Protein AF-T1BED5-F1 (afdb_monomer)

Organism: NCBI:txid410659

Sequence (101 aa):
MLRHWKPLTLFLRSPGAPLDNNLCERALKKTILHRKNALFYKTLHGAQVGDLFMGLIHTCELNGANPFDYLTELQRHAKQLRQAPAAWMPWNYRAMLQAET

Foldseek 3Di:
DVVCPCVQCVCVPDPPDDNDPVVVVVVVVLVVVLVVVLPPDPDPVSSVVSVVLSVQCVQLVVQVHHSVVLVVLCVVPVVVCVVCVVCSHSNHVVVVVVVVD

Secondary structure (DSSP, 8-state):
-GGGHHHHTGGGTSTT--SS-HHHHHHHHHHHHHHHHGGG-SSHHHHHHHHHHHHHHHHHHHTT--HHHHHHHHHHTHHHHHH-GGGGSTTTHHHHHHHT-

Mean predicted aligned error: 5.47 Å

Radius of gyration: 19.14 Å; Cα contacts (8 Å, |Δi|>4): 39; chains: 1; bounding box: 56×28×45 Å

Solvent-accessible surface area (backbone atoms only — not comparable to full-atom values): 6026 Å² total; per-residue (Å²): 115,81,93,46,48,68,73,73,48,38,46,84,78,36,90,91,47,66,90,66,62,62,70,60,53,57,55,51,49,53,57,54,51,46,59,68,67,55,77,75,55,92,42,73,67,56,41,54,54,51,52,52,50,52,53,50,40,52,51,11,55,77,50,77,30,58,45,67,59,52,54,52,49,50,62,76,39,47,67,59,39,72,76,44,54,85,56,55,37,64,80,42,33,71,60,53,60,60,74,77,106

InterPro domains:
  IPR004291 Transposase IS66, central domain [PF03050] (1-48)
  IPR052344 Transposase-related protein [PTHR33678] (1-74)

Structure (mmCIF, N/CA/C/O backbone):
data_AF-T1BED5-F1
#
_entry.id   AF-T1BED5-F1
#
loop_
_atom_site.group_PDB
_atom_site.id
_atom_site.type_symbol
_atom_site.label_atom_id
_atom_site.label_alt_id
_atom_site.label_comp_id
_atom_site.label_asym_id
_atom_site.label_entity_id
_atom_site.label_seq_id
_atom_site.pdbx_PDB_ins_code
_atom_site.Cartn_x
_atom_site.Cartn_y
_atom_site.Cartn_z
_atom_site.occupancy
_atom_site.B_iso_or_equiv
_atom_site.auth_seq_id
_atom_site.auth_comp_id
_atom_site.auth_asym_id
_atom_site.auth_atom_id
_atom_site.pdbx_PDB_model_num
ATOM 1 N N . MET A 1 1 ? 29.700 -3.632 -15.622 1.00 60.50 1 MET A N 1
ATOM 2 C CA . MET A 1 1 ? 28.497 -3.872 -16.453 1.00 60.50 1 MET A CA 1
ATOM 3 C C . MET A 1 1 ? 28.440 -5.286 -17.051 1.00 60.50 1 MET A C 1
ATOM 5 O O . MET A 1 1 ? 27.406 -5.927 -16.930 1.00 60.50 1 MET A O 1
ATOM 9 N N . LEU A 1 2 ? 29.538 -5.828 -17.604 1.00 77.56 2 LEU A N 1
ATOM 10 C CA . LEU A 1 2 ? 29.573 -7.161 -18.248 1.00 77.56 2 LEU A CA 1
ATOM 11 C C . LEU A 1 2 ? 29.092 -8.338 -17.368 1.00 77.56 2 LEU A C 1
ATOM 13 O O . LEU A 1 2 ? 28.480 -9.274 -17.872 1.00 77.56 2 LEU A O 1
ATOM 17 N N . ARG A 1 3 ? 29.294 -8.272 -16.042 1.00 90.12 3 ARG A N 1
ATOM 18 C CA . ARG A 1 3 ? 28.878 -9.326 -15.091 1.00 90.12 3 ARG A CA 1
ATOM 19 C C . ARG A 1 3 ? 27.355 -9.498 -14.956 1.00 90.12 3 ARG A C 1
ATOM 21 O O . ARG A 1 3 ? 26.916 -10.538 -14.481 1.00 90.12 3 ARG A O 1
ATOM 28 N N . HIS A 1 4 ? 26.555 -8.523 -15.398 1.00 86.94 4 HIS A N 1
ATOM 29 C CA . HIS A 1 4 ? 25.088 -8.547 -15.291 1.00 86.94 4 HIS A CA 1
ATOM 30 C C . HIS A 1 4 ? 24.384 -8.595 -16.655 1.00 86.94 4 HIS A C 1
ATOM 32 O O . HIS A 1 4 ? 23.181 -8.371 -16.740 1.00 86.94 4 HIS A O 1
ATOM 38 N N . TRP A 1 5 ? 25.099 -8.924 -17.734 1.00 90.38 5 TRP A N 1
ATOM 39 C CA . TRP A 1 5 ? 24.519 -8.947 -19.081 1.00 90.38 5 TRP A CA 1
ATOM 40 C C . TRP A 1 5 ? 23.339 -9.919 -19.219 1.00 90.38 5 TRP A C 1
ATOM 42 O O . TRP A 1 5 ? 22.317 -9.586 -19.816 1.00 90.38 5 TRP A O 1
ATOM 52 N N . LYS A 1 6 ? 23.449 -11.115 -18.626 1.00 90.31 6 LYS A N 1
ATOM 53 C CA . LYS A 1 6 ? 22.364 -12.109 -18.624 1.00 90.31 6 LYS A CA 1
ATOM 54 C C . LYS A 1 6 ? 21.072 -11.557 -17.993 1.00 90.31 6 LYS A C 1
ATOM 56 O O . LYS A 1 6 ? 20.059 -11.576 -18.684 1.00 90.31 6 LYS A O 1
ATOM 61 N N . PRO A 1 7 ? 21.059 -11.041 -16.750 1.00 88.44 7 PRO A N 1
ATOM 62 C CA . PRO A 1 7 ? 19.835 -10.472 -16.183 1.00 88.44 7 PRO A CA 1
ATOM 63 C C . PRO A 1 7 ? 19.346 -9.213 -16.918 1.00 88.44 7 PRO A C 1
ATOM 65 O O . PRO A 1 7 ? 18.149 -9.097 -17.154 1.00 88.44 7 PRO A O 1
ATOM 68 N N . LEU A 1 8 ? 20.238 -8.324 -17.375 1.00 88.75 8 LEU A N 1
ATOM 69 C CA . LEU A 1 8 ? 19.848 -7.100 -18.099 1.00 88.75 8 LEU A CA 1
ATOM 70 C C . LEU A 1 8 ? 19.229 -7.361 -19.484 1.00 88.75 8 LEU A C 1
ATOM 72 O O . LEU A 1 8 ? 18.545 -6.501 -20.021 1.00 88.75 8 LEU A O 1
ATOM 76 N N . THR A 1 9 ? 19.447 -8.544 -20.066 1.00 92.12 9 THR A N 1
ATOM 77 C CA . THR A 1 9 ? 18.878 -8.951 -21.366 1.00 92.12 9 THR A CA 1
ATOM 78 C C . THR A 1 9 ? 17.753 -9.978 -21.237 1.00 92.12 9 THR A C 1
ATOM 80 O O . THR A 1 9 ? 17.412 -10.647 -22.212 1.00 92.12 9 THR A O 1
ATOM 83 N N . LEU A 1 10 ? 17.189 -10.165 -20.038 1.00 92.25 10 LEU A N 1
ATOM 84 C CA . LEU A 1 10 ? 16.152 -11.174 -19.794 1.00 92.25 10 LEU A CA 1
ATOM 85 C C . LEU A 1 10 ? 14.898 -10.957 -20.655 1.00 92.25 10 LEU A C 1
ATOM 87 O O . LEU A 1 10 ? 14.309 -11.936 -21.109 1.00 92.25 10 LEU A O 1
ATOM 91 N N . PHE A 1 11 ? 14.549 -9.702 -20.949 1.00 92.62 11 PHE A N 1
ATOM 92 C CA . PHE A 1 11 ? 13.421 -9.335 -21.813 1.00 92.62 11 PHE A CA 1
ATOM 93 C C . PHE A 1 11 ? 13.500 -9.934 -23.230 1.00 92.62 11 PHE A C 1
ATOM 95 O O . PHE A 1 11 ? 12.471 -10.132 -23.864 1.00 92.62 11 PHE A O 1
ATOM 102 N N . LEU A 1 12 ? 14.6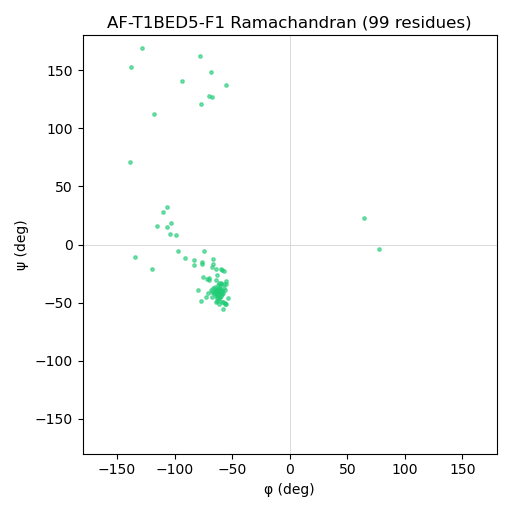97 -10.296 -23.715 1.00 94.81 12 LEU A N 1
ATOM 103 C CA . LEU A 1 12 ? 14.873 -10.979 -25.006 1.00 94.81 12 LEU A CA 1
ATOM 104 C C . LEU A 1 12 ? 14.499 -12.469 -24.966 1.00 94.81 12 LEU A C 1
ATOM 106 O O . LEU A 1 12 ? 14.367 -13.093 -26.013 1.00 94.81 12 LEU A O 1
ATOM 110 N N . ARG A 1 13 ? 14.406 -13.066 -23.772 1.00 94.94 13 ARG A N 1
ATOM 111 C CA . ARG A 1 13 ? 14.207 -14.514 -23.571 1.00 94.94 13 ARG A CA 1
ATOM 112 C C . ARG A 1 13 ? 12.928 -14.855 -22.811 1.00 94.94 13 ARG A C 1
ATOM 114 O O . ARG A 1 13 ? 12.473 -15.989 -22.899 1.00 94.94 13 ARG A O 1
ATOM 121 N N . SER A 1 14 ? 12.372 -13.907 -22.057 1.00 94.69 14 SER A N 1
ATOM 122 C CA . SER A 1 14 ? 11.158 -14.092 -21.262 1.00 94.69 14 SER A CA 1
ATOM 123 C C . SER A 1 14 ? 10.061 -13.147 -21.751 1.00 94.69 14 SER A C 1
ATOM 125 O O . SER A 1 14 ? 10.178 -11.937 -21.541 1.00 94.69 14 SER A O 1
ATOM 127 N N . PRO A 1 15 ? 8.981 -13.670 -22.354 1.00 93.00 15 PRO A N 1
ATOM 128 C CA . PRO A 1 15 ? 7.810 -12.873 -22.693 1.00 93.00 15 PRO A CA 1
ATOM 129 C C . PRO A 1 15 ? 7.260 -12.149 -21.456 1.00 93.00 15 PRO A C 1
ATOM 131 O O . PRO A 1 15 ? 7.203 -12.725 -20.370 1.00 93.00 15 PRO A O 1
ATOM 134 N N . GLY A 1 16 ? 6.888 -10.878 -21.610 1.00 90.12 16 GLY A N 1
ATOM 135 C CA . GLY A 1 16 ? 6.327 -10.056 -20.530 1.00 90.12 16 GLY A CA 1
ATOM 136 C C . GLY A 1 16 ? 7.339 -9.505 -19.517 1.00 90.12 16 GLY A C 1
ATOM 137 O O . GLY A 1 16 ? 6.947 -8.720 -18.657 1.00 90.12 16 GLY A O 1
ATOM 138 N N . ALA A 1 17 ? 8.628 -9.853 -19.611 1.00 91.06 17 ALA A N 1
ATOM 139 C CA . ALA A 1 17 ? 9.643 -9.214 -18.779 1.00 91.06 17 ALA A CA 1
ATOM 140 C C . ALA A 1 17 ? 9.854 -7.750 -19.226 1.00 91.06 17 ALA A C 1
ATOM 142 O O . ALA A 1 17 ? 10.076 -7.507 -20.417 1.00 91.06 17 ALA A O 1
ATOM 143 N N . PRO A 1 18 ? 9.788 -6.771 -18.305 1.00 89.81 18 PRO A N 1
ATOM 144 C CA . PRO A 1 18 ? 9.952 -5.364 -18.648 1.00 89.81 18 PRO A CA 1
ATOM 145 C C . PRO A 1 18 ? 11.395 -5.058 -19.074 1.00 89.81 18 PRO A C 1
ATOM 147 O O . PRO A 1 18 ? 12.349 -5.674 -18.595 1.00 89.81 18 PRO A O 1
ATOM 150 N N . LEU A 1 19 ? 11.548 -4.090 -19.983 1.00 91.19 19 LEU A N 1
ATOM 151 C CA . LEU A 1 19 ? 12.851 -3.624 -20.474 1.00 91.19 19 LEU A CA 1
ATOM 152 C C . LEU A 1 19 ? 13.630 -2.843 -19.403 1.00 91.19 19 LEU A C 1
ATOM 154 O O . LEU A 1 19 ? 14.860 -2.833 -19.404 1.00 91.19 19 LEU A O 1
ATOM 158 N N . ASP A 1 20 ? 12.905 -2.190 -18.498 1.00 89.50 20 ASP A N 1
ATOM 159 C CA . ASP A 1 20 ? 13.438 -1.342 -17.442 1.00 89.50 20 ASP A CA 1
ATOM 160 C C . ASP A 1 20 ? 12.882 -1.730 -16.064 1.00 89.50 20 ASP A C 1
ATOM 162 O O . ASP A 1 20 ? 11.944 -2.518 -15.931 1.00 89.50 20 ASP A O 1
ATOM 166 N N . ASN A 1 21 ? 13.488 -1.167 -15.020 1.00 89.31 21 ASN A N 1
ATOM 167 C CA . ASN A 1 21 ? 13.111 -1.404 -13.631 1.00 89.31 21 ASN A CA 1
ATOM 168 C C . ASN A 1 21 ? 12.303 -0.235 -13.032 1.00 89.31 21 ASN A C 1
ATOM 170 O O . ASN A 1 21 ? 12.203 -0.109 -11.809 1.00 89.31 21 ASN A O 1
ATOM 174 N N . ASN A 1 22 ? 11.720 0.636 -13.867 1.00 91.56 22 ASN A N 1
ATOM 175 C CA . ASN A 1 22 ? 11.115 1.892 -13.414 1.00 91.56 22 ASN A CA 1
ATOM 176 C C . ASN A 1 22 ? 9.986 1.664 -12.403 1.00 91.56 22 ASN A C 1
ATOM 178 O O . ASN A 1 22 ? 9.810 2.459 -11.480 1.00 91.56 22 ASN A O 1
ATOM 182 N N . LEU A 1 23 ? 9.222 0.576 -12.548 1.00 89.06 23 LEU A N 1
ATOM 183 C CA . LEU A 1 23 ? 8.153 0.222 -11.613 1.00 89.06 23 LEU A CA 1
ATOM 184 C C . LEU A 1 23 ? 8.699 -0.026 -10.199 1.00 89.06 23 LEU A C 1
ATOM 186 O O . LEU A 1 23 ? 8.221 0.578 -9.236 1.00 89.06 23 LEU A O 1
ATOM 190 N N . CYS A 1 24 ? 9.725 -0.869 -10.077 1.00 89.06 24 CYS A N 1
ATOM 191 C CA . CYS A 1 24 ? 10.352 -1.165 -8.791 1.00 89.06 24 CYS A CA 1
ATOM 192 C C . CYS A 1 24 ? 11.051 0.068 -8.216 1.00 89.06 24 CYS A C 1
ATOM 194 O O . CYS A 1 24 ? 10.931 0.337 -7.025 1.00 89.06 24 CYS A O 1
ATOM 196 N N . GLU A 1 25 ? 11.750 0.849 -9.044 1.00 93.06 25 GLU A N 1
ATOM 197 C CA . GLU A 1 25 ? 12.412 2.080 -8.599 1.00 93.06 25 GLU A CA 1
ATOM 198 C C . GLU A 1 25 ? 11.405 3.100 -8.060 1.00 93.06 25 GLU A C 1
ATOM 200 O O . GLU A 1 25 ? 11.621 3.691 -6.999 1.00 93.06 25 GLU A O 1
ATOM 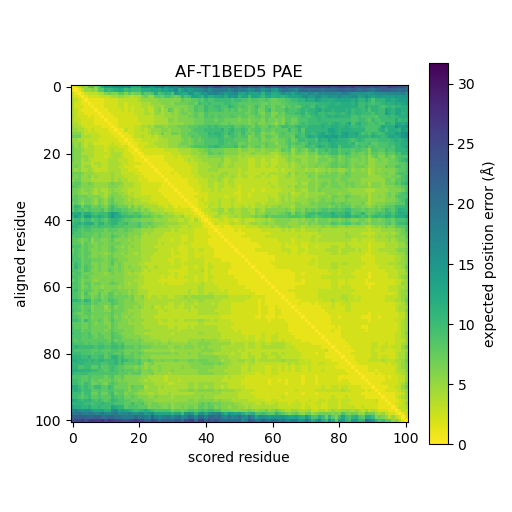205 N N . ARG A 1 26 ? 10.259 3.263 -8.733 1.00 90.94 26 ARG A N 1
ATOM 206 C CA . ARG A 1 26 ? 9.156 4.105 -8.250 1.00 90.94 26 ARG A CA 1
ATOM 207 C C . ARG A 1 26 ? 8.580 3.603 -6.929 1.00 90.94 26 ARG A C 1
ATOM 209 O O . ARG A 1 26 ? 8.272 4.435 -6.075 1.00 90.94 26 ARG A O 1
ATOM 216 N N . ALA A 1 27 ? 8.440 2.290 -6.750 1.00 88.31 27 ALA A N 1
ATOM 217 C CA . ALA A 1 27 ? 7.986 1.707 -5.488 1.00 88.31 27 ALA A CA 1
ATOM 218 C C . ALA A 1 27 ? 8.996 1.976 -4.355 1.00 88.31 27 ALA A C 1
ATOM 220 O O . ALA A 1 27 ? 8.634 2.542 -3.323 1.00 88.31 27 ALA A O 1
ATOM 221 N N . LEU A 1 28 ? 10.284 1.697 -4.584 1.00 90.69 28 LEU A N 1
ATOM 222 C CA . LEU A 1 28 ? 11.360 1.935 -3.613 1.00 90.69 28 LEU A CA 1
ATOM 223 C C . LEU A 1 28 ? 11.501 3.414 -3.235 1.00 90.69 28 LEU A C 1
ATOM 225 O O . LEU A 1 28 ? 11.764 3.745 -2.076 1.00 90.69 28 LEU A O 1
ATOM 229 N N . LYS A 1 29 ? 11.283 4.323 -4.192 1.00 92.00 29 LYS A N 1
ATOM 230 C CA . LYS A 1 29 ? 11.354 5.770 -3.960 1.00 92.00 29 LYS A CA 1
ATOM 231 C C . LYS A 1 29 ? 10.402 6.233 -2.856 1.00 92.00 29 LYS A C 1
ATOM 233 O O . LYS A 1 29 ? 10.760 7.146 -2.112 1.00 92.00 29 LYS A O 1
ATOM 238 N N . LYS A 1 30 ? 9.229 5.606 -2.701 1.00 88.44 30 LYS A N 1
ATOM 239 C CA . LYS A 1 30 ? 8.273 5.951 -1.635 1.00 88.44 30 LYS A CA 1
ATOM 240 C C . LYS A 1 30 ? 8.815 5.605 -0.252 1.00 88.44 30 LYS A C 1
ATOM 242 O O . LYS A 1 30 ? 8.777 6.447 0.640 1.00 88.44 30 LYS A O 1
ATOM 247 N N . THR A 1 31 ? 9.401 4.420 -0.093 1.00 88.25 31 THR A N 1
ATOM 248 C CA . THR A 1 31 ? 10.042 4.001 1.163 1.00 88.25 31 THR A CA 1
ATOM 249 C C . THR A 1 31 ? 11.240 4.888 1.509 1.00 88.25 31 THR A C 1
ATOM 251 O O . THR A 1 31 ? 11.421 5.270 2.663 1.00 88.25 31 THR A O 1
ATOM 254 N N . ILE A 1 32 ? 12.040 5.279 0.511 1.00 91.56 32 ILE A N 1
ATOM 255 C CA . ILE A 1 32 ? 13.174 6.197 0.709 1.00 91.56 32 ILE A CA 1
ATOM 256 C C . ILE A 1 32 ? 12.687 7.581 1.161 1.00 91.56 32 ILE A C 1
ATOM 258 O O . ILE A 1 32 ? 13.253 8.159 2.091 1.00 91.56 32 ILE A O 1
ATOM 262 N N . LEU A 1 33 ? 11.628 8.106 0.536 1.00 91.44 33 LEU A N 1
ATOM 263 C CA . LEU A 1 33 ? 11.032 9.384 0.925 1.00 91.44 33 LEU A CA 1
ATOM 264 C C . LEU A 1 33 ? 10.460 9.329 2.349 1.00 91.44 33 LEU A C 1
ATOM 266 O O . LEU A 1 33 ? 10.699 10.247 3.129 1.00 91.44 33 LEU A O 1
ATOM 270 N N . HIS A 1 34 ? 9.778 8.236 2.706 1.00 89.81 34 HIS A N 1
ATOM 271 C CA . HIS A 1 34 ? 9.292 8.000 4.069 1.00 89.81 34 HIS A CA 1
ATOM 272 C C . HIS A 1 34 ? 10.419 8.054 5.092 1.00 89.81 34 HIS A C 1
ATOM 274 O O . HIS A 1 34 ? 10.363 8.831 6.038 1.00 89.81 34 HIS A O 1
ATOM 280 N N . ARG A 1 35 ? 11.499 7.299 4.851 1.00 89.31 35 ARG A N 1
ATOM 281 C CA . ARG A 1 35 ? 12.672 7.265 5.731 1.00 89.31 35 ARG A CA 1
ATOM 282 C C . ARG A 1 35 ? 13.263 8.658 5.954 1.00 89.31 35 ARG A C 1
ATOM 284 O O . ARG A 1 35 ? 13.684 8.968 7.063 1.00 89.31 35 ARG A O 1
ATOM 291 N N . LYS A 1 36 ? 13.296 9.499 4.915 1.00 89.81 36 LYS A N 1
ATOM 292 C CA . LYS A 1 36 ? 13.764 10.888 5.030 1.00 89.81 36 LYS A CA 1
ATOM 293 C C . LYS A 1 36 ? 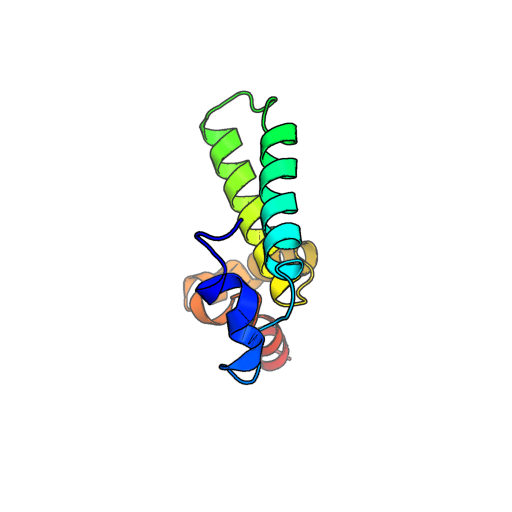12.853 11.729 5.936 1.00 89.81 36 LYS A C 1
ATOM 295 O O . LYS A 1 36 ? 13.354 12.563 6.682 1.00 89.81 36 LYS A O 1
ATOM 300 N N . ASN A 1 37 ? 11.544 11.491 5.893 1.00 85.94 37 ASN A N 1
ATOM 301 C CA . ASN A 1 37 ? 10.549 12.209 6.696 1.00 85.94 37 ASN A CA 1
ATOM 302 C C . ASN A 1 37 ? 10.392 11.643 8.123 1.00 85.94 37 ASN A C 1
ATOM 304 O O . ASN A 1 37 ? 9.903 12.336 9.009 1.00 85.94 37 ASN A O 1
ATOM 308 N N . ALA A 1 38 ? 10.848 10.413 8.363 1.00 87.62 38 ALA A N 1
ATOM 309 C CA . ALA A 1 38 ? 10.739 9.698 9.635 1.00 87.62 38 ALA A CA 1
ATOM 310 C C . ALA A 1 38 ? 11.703 10.184 10.739 1.00 87.62 38 ALA A C 1
ATOM 312 O O . ALA A 1 38 ? 11.625 9.729 11.878 1.00 87.62 38 ALA A O 1
ATOM 313 N N . LEU A 1 39 ? 12.619 11.113 10.443 1.00 86.06 39 LEU A N 1
ATOM 314 C CA . LEU A 1 39 ? 13.656 11.560 11.389 1.00 86.06 39 LEU A CA 1
ATOM 315 C C . LEU A 1 39 ? 13.113 12.318 12.615 1.00 86.06 39 LEU A C 1
ATOM 317 O O . LEU A 1 39 ? 13.850 12.530 13.573 1.00 86.06 39 LEU A O 1
ATOM 321 N N . PHE A 1 40 ? 11.842 12.723 12.597 1.00 87.56 40 PHE A N 1
ATOM 322 C CA . PHE A 1 40 ? 11.235 13.571 13.629 1.00 87.56 40 PHE A CA 1
ATOM 323 C C . PHE A 1 40 ? 10.311 12.821 14.601 1.00 87.56 40 PHE A C 1
ATOM 325 O O . PHE A 1 40 ? 9.618 13.452 15.403 1.00 87.56 40 PHE A O 1
ATOM 332 N N . TYR A 1 41 ? 10.271 11.486 14.560 1.00 89.25 41 TYR A N 1
ATOM 333 C CA . TYR A 1 41 ? 9.491 10.716 15.530 1.00 89.25 41 TYR A CA 1
ATOM 334 C C . TYR A 1 41 ? 10.084 10.840 16.941 1.00 89.25 41 TYR A C 1
ATOM 336 O O . TYR A 1 41 ? 11.259 10.567 17.166 1.00 89.25 41 TYR A O 1
ATOM 344 N N . LYS A 1 42 ? 9.250 11.232 17.915 1.00 91.62 42 LYS A N 1
ATOM 345 C CA . LYS A 1 42 ? 9.665 11.414 19.320 1.00 91.62 42 LYS A CA 1
ATOM 346 C C . LYS A 1 42 ? 9.863 10.100 20.077 1.00 91.62 42 LYS A C 1
ATOM 348 O O . LYS A 1 42 ? 10.607 10.061 21.049 1.00 91.62 42 LYS A O 1
ATOM 353 N N . THR A 1 43 ? 9.152 9.046 19.680 1.00 95.50 43 THR A N 1
ATOM 354 C CA . THR A 1 43 ? 9.155 7.747 20.362 1.00 95.50 43 THR A CA 1
ATOM 355 C C . THR A 1 43 ? 9.212 6.615 19.346 1.00 95.50 43 THR A C 1
ATOM 357 O O . THR A 1 43 ? 8.713 6.749 18.226 1.00 95.50 43 THR A O 1
ATOM 360 N N . LEU A 1 44 ? 9.769 5.472 19.756 1.00 94.44 44 LEU A N 1
ATOM 361 C CA . LEU A 1 44 ? 9.797 4.265 18.927 1.00 94.44 44 LEU A CA 1
ATOM 362 C C . LEU A 1 44 ? 8.380 3.803 18.559 1.00 94.44 44 LEU A C 1
ATOM 364 O O . LEU A 1 44 ? 8.130 3.423 17.421 1.00 94.44 44 LEU A O 1
ATOM 368 N N . HIS A 1 45 ? 7.441 3.902 19.502 1.00 94.44 45 HIS A N 1
ATOM 369 C CA . HIS A 1 45 ? 6.041 3.569 19.255 1.00 94.44 45 HIS A CA 1
ATOM 370 C C . HIS A 1 45 ? 5.410 4.479 18.190 1.00 94.44 45 HIS A C 1
ATOM 372 O O . HIS A 1 45 ? 4.740 3.996 17.283 1.00 94.44 45 HIS A O 1
ATOM 378 N N . GLY A 1 46 ? 5.669 5.790 18.245 1.00 93.38 46 GLY A N 1
ATOM 379 C CA . GLY A 1 46 ? 5.196 6.726 17.223 1.00 93.38 46 GLY A CA 1
ATOM 380 C C . GLY A 1 46 ? 5.768 6.421 15.836 1.00 93.38 46 GLY A C 1
ATOM 381 O O . GLY A 1 46 ? 5.037 6.498 14.852 1.00 93.38 46 GLY A O 1
ATOM 382 N N . ALA A 1 47 ? 7.040 6.013 15.765 1.00 93.00 47 ALA A N 1
ATOM 383 C CA . ALA A 1 47 ? 7.655 5.564 14.517 1.00 93.00 47 ALA A CA 1
ATOM 384 C C . ALA A 1 47 ? 6.976 4.298 13.969 1.00 93.00 47 ALA A C 1
ATOM 386 O O . ALA A 1 47 ? 6.589 4.274 12.806 1.00 93.00 47 ALA A O 1
ATOM 387 N N . GLN A 1 48 ? 6.730 3.294 14.819 1.00 93.94 48 GLN A N 1
ATOM 388 C CA . GLN A 1 48 ? 6.028 2.061 14.432 1.00 93.94 48 GLN A CA 1
ATOM 389 C C . GLN A 1 48 ? 4.619 2.334 13.890 1.00 93.94 48 GLN A C 1
ATOM 391 O O . GLN A 1 48 ? 4.215 1.755 12.883 1.00 93.94 48 GLN A O 1
ATOM 396 N N . VAL A 1 49 ? 3.870 3.231 14.537 1.00 94.00 49 VAL A N 1
ATOM 397 C CA . VAL A 1 49 ? 2.536 3.641 14.073 1.00 94.00 49 VAL A CA 1
ATOM 398 C C . VAL A 1 49 ? 2.627 4.383 12.735 1.00 94.00 49 VAL A C 1
ATOM 400 O O . VAL A 1 49 ? 1.829 4.127 11.835 1.00 94.00 49 VAL A O 1
ATOM 403 N N . GLY A 1 50 ? 3.613 5.269 12.569 1.00 92.56 50 GLY A N 1
ATOM 404 C CA . GLY A 1 50 ? 3.867 5.954 11.300 1.00 92.56 50 GLY A CA 1
ATOM 405 C C . GLY A 1 50 ? 4.185 4.988 10.155 1.00 92.56 50 GLY A C 1
ATOM 406 O O . GLY A 1 50 ? 3.620 5.114 9.068 1.00 92.56 50 GLY A O 1
ATOM 407 N N . ASP A 1 51 ? 5.031 3.991 10.413 1.00 93.12 51 ASP A N 1
ATOM 408 C CA . ASP A 1 51 ? 5.387 2.948 9.448 1.00 93.12 51 ASP A CA 1
ATOM 409 C C . ASP A 1 51 ? 4.177 2.083 9.067 1.00 93.12 51 ASP A C 1
ATOM 411 O O . ASP A 1 51 ? 3.983 1.777 7.887 1.00 93.12 51 ASP A O 1
ATOM 415 N N . LEU A 1 52 ? 3.320 1.748 10.039 1.00 94.06 52 LEU A N 1
ATO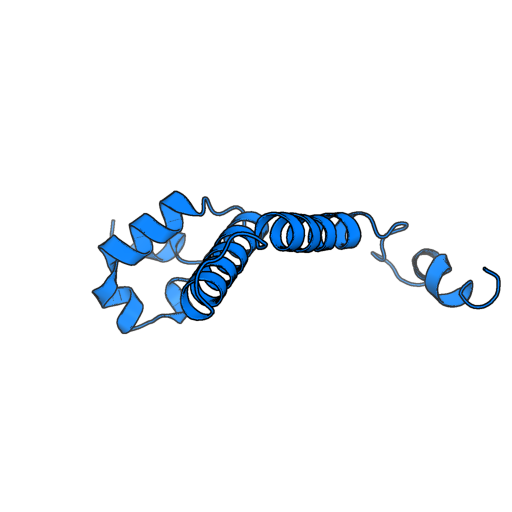M 416 C CA . LEU A 1 52 ? 2.065 1.031 9.801 1.00 94.06 52 LEU A CA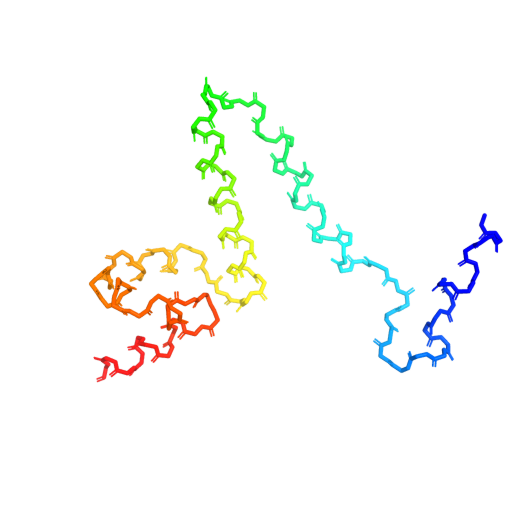 1
ATOM 417 C C . LEU A 1 52 ? 1.154 1.805 8.839 1.00 94.06 52 LEU A C 1
ATOM 419 O O . LEU A 1 52 ? 0.676 1.240 7.852 1.00 94.06 52 LEU A O 1
ATOM 423 N N . PHE A 1 53 ? 0.934 3.098 9.097 1.00 93.38 53 PHE A N 1
ATOM 424 C CA . PHE A 1 53 ? 0.115 3.933 8.218 1.00 93.38 53 PHE A CA 1
ATOM 425 C C . PHE A 1 53 ? 0.729 4.069 6.827 1.00 93.38 53 PHE A C 1
ATOM 427 O O . PHE A 1 53 ? 0.000 3.980 5.841 1.00 93.38 53 PHE A O 1
ATOM 434 N N . MET A 1 54 ? 2.050 4.221 6.721 1.00 92.56 54 MET A N 1
ATOM 435 C CA . MET A 1 54 ? 2.715 4.304 5.421 1.00 92.56 54 MET A CA 1
ATOM 436 C C . MET A 1 54 ? 2.535 3.020 4.601 1.00 92.56 54 MET A C 1
ATOM 438 O O . MET A 1 54 ? 2.221 3.080 3.410 1.00 92.56 54 MET A O 1
ATOM 442 N N . GLY A 1 55 ? 2.667 1.854 5.241 1.00 93.31 55 GLY A N 1
ATOM 443 C CA . GLY A 1 55 ? 2.399 0.561 4.611 1.00 93.31 55 GLY A CA 1
ATOM 444 C C . GLY A 1 55 ? 0.951 0.431 4.136 1.00 93.31 55 GLY A C 1
ATOM 445 O O . GLY A 1 55 ? 0.705 0.032 2.995 1.00 93.31 55 GLY A O 1
ATOM 446 N N . LEU A 1 56 ? -0.010 0.826 4.975 1.00 94.62 56 LEU A N 1
ATOM 447 C CA . LEU A 1 56 ? -1.434 0.798 4.640 1.00 94.62 56 LEU A CA 1
ATOM 448 C C . LEU A 1 56 ? -1.764 1.729 3.468 1.00 94.62 56 LEU A C 1
ATOM 450 O O . LEU A 1 56 ? -2.402 1.293 2.509 1.00 94.62 56 LEU A O 1
ATOM 454 N N . ILE A 1 57 ? -1.296 2.979 3.513 1.00 93.88 57 ILE A N 1
ATOM 455 C CA . ILE A 1 57 ? -1.498 3.973 2.451 1.00 93.88 57 ILE A CA 1
ATOM 456 C C . ILE A 1 57 ? -0.944 3.445 1.134 1.00 93.88 57 ILE A C 1
ATOM 458 O O . ILE A 1 57 ? -1.656 3.425 0.131 1.00 93.88 57 ILE A O 1
ATOM 462 N N . HIS A 1 58 ? 0.296 2.952 1.139 1.00 92.44 58 HIS A N 1
ATOM 463 C CA . HIS A 1 58 ? 0.912 2.475 -0.089 1.00 92.44 58 HIS A CA 1
ATOM 464 C C . HIS A 1 58 ? 0.211 1.228 -0.645 1.00 92.44 58 HIS A C 1
ATOM 466 O O . HIS A 1 58 ? 0.020 1.115 -1.855 1.00 92.44 58 HIS A O 1
ATOM 472 N N . THR A 1 59 ? -0.243 0.328 0.229 1.00 94.12 59 THR A N 1
ATOM 473 C CA . THR A 1 59 ? -1.039 -0.838 -0.175 1.00 94.12 59 THR A CA 1
ATOM 474 C C . THR A 1 59 ? -2.357 -0.409 -0.819 1.00 94.12 59 THR A C 1
ATOM 476 O O . THR A 1 59 ? -2.736 -0.964 -1.848 1.00 94.12 59 THR A O 1
ATOM 479 N N . CYS A 1 60 ? -3.042 0.600 -0.274 1.00 95.62 60 CYS A N 1
ATOM 480 C CA . CYS A 1 60 ? -4.263 1.138 -0.877 1.00 95.62 60 CYS A CA 1
ATOM 481 C C . CYS A 1 60 ? -3.994 1.717 -2.271 1.00 95.62 60 CYS A C 1
ATOM 483 O O . CYS A 1 60 ? -4.680 1.355 -3.224 1.00 95.62 60 CYS A O 1
ATOM 485 N N . GLU A 1 61 ? -2.949 2.536 -2.416 1.00 92.62 61 GLU A N 1
ATOM 486 C CA . GLU A 1 61 ? -2.563 3.115 -3.708 1.00 92.62 61 GLU A CA 1
ATOM 487 C C . GLU A 1 61 ? -2.259 2.045 -4.766 1.00 92.62 61 GLU A C 1
ATOM 489 O O . GLU A 1 61 ? -2.678 2.185 -5.913 1.00 92.62 61 GLU A O 1
ATOM 494 N N . LEU A 1 62 ? -1.555 0.968 -4.391 1.00 92.44 62 LEU A N 1
ATOM 495 C CA . LEU A 1 62 ? -1.251 -0.151 -5.294 1.00 92.44 62 LEU A CA 1
ATOM 496 C C . LEU A 1 62 ? -2.508 -0.891 -5.769 1.00 92.44 62 LEU A C 1
ATOM 498 O O . LEU A 1 62 ? -2.500 -1.460 -6.855 1.00 92.44 62 LEU A O 1
ATOM 502 N N . ASN A 1 63 ? -3.583 -0.858 -4.980 1.00 94.69 63 ASN A N 1
ATOM 503 C CA . ASN A 1 63 ? -4.862 -1.490 -5.297 1.00 94.69 63 ASN A CA 1
ATOM 504 C C . ASN A 1 63 ? -5.902 -0.503 -5.861 1.00 94.69 63 ASN A C 1
ATOM 506 O O . ASN A 1 63 ? -7.070 -0.857 -6.008 1.00 94.69 63 ASN A O 1
ATOM 510 N N . GLY A 1 64 ? -5.520 0.746 -6.159 1.00 94.56 64 GLY A N 1
ATOM 511 C CA . GLY A 1 64 ? -6.460 1.769 -6.639 1.00 94.56 64 GLY A CA 1
ATOM 512 C C . GLY A 1 64 ? -7.540 2.151 -5.612 1.00 94.56 64 GLY A C 1
ATOM 513 O O . GLY A 1 64 ? -8.626 2.619 -5.978 1.00 94.56 64 GLY A O 1
ATOM 514 N N . ALA A 1 65 ? -7.266 1.928 -4.326 1.00 96.00 65 ALA A N 1
ATOM 515 C CA . ALA A 1 65 ? -8.114 2.317 -3.209 1.00 96.00 65 ALA A CA 1
ATOM 516 C C . ALA A 1 65 ? -7.693 3.684 -2.659 1.00 96.00 65 ALA A C 1
ATOM 518 O O . ALA A 1 65 ? -6.503 3.985 -2.556 1.00 96.00 65 ALA A O 1
ATOM 519 N N . ASN A 1 66 ? -8.669 4.517 -2.285 1.00 96.00 66 ASN A N 1
ATOM 520 C CA . ASN A 1 66 ? -8.380 5.757 -1.573 1.00 96.00 66 ASN A CA 1
ATOM 521 C C . ASN A 1 66 ? -8.084 5.402 -0.098 1.00 96.00 66 ASN A C 1
ATOM 523 O O . ASN A 1 66 ? -8.953 4.827 0.554 1.00 96.00 66 ASN A O 1
ATOM 527 N N . PRO A 1 67 ? -6.892 5.719 0.447 1.00 96.12 67 PRO A N 1
ATOM 528 C CA . PRO A 1 67 ? -6.526 5.320 1.808 1.00 96.12 67 PRO A CA 1
ATOM 529 C C . PRO A 1 67 ? -7.427 5.910 2.899 1.00 96.12 67 PRO A C 1
ATOM 531 O O . PRO A 1 67 ? -7.673 5.262 3.913 1.00 96.12 67 PRO A O 1
ATOM 534 N N . PHE A 1 68 ? -7.901 7.144 2.706 1.00 96.19 68 PHE A N 1
A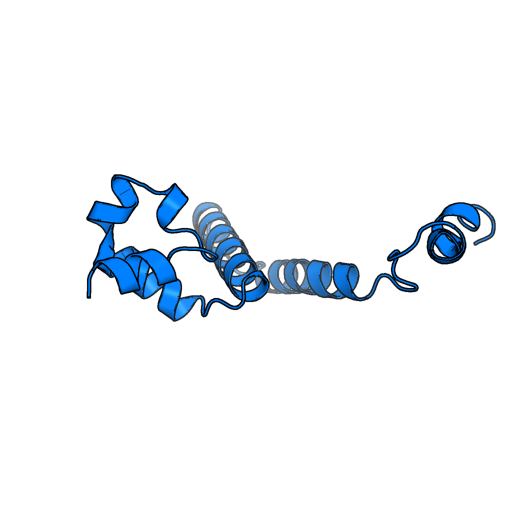TOM 535 C CA . PHE A 1 68 ? -8.750 7.833 3.676 1.00 96.19 68 PHE A CA 1
ATOM 536 C C . PHE A 1 68 ? -10.160 7.242 3.694 1.00 96.19 68 PHE A C 1
ATOM 538 O O . PHE A 1 68 ? -10.695 6.955 4.764 1.00 96.19 68 PHE A O 1
ATOM 545 N N . ASP A 1 69 ? -10.727 7.013 2.509 1.00 96.69 69 ASP A N 1
ATOM 546 C CA . ASP A 1 69 ? -11.983 6.279 2.332 1.00 96.69 69 ASP A CA 1
ATOM 547 C C . ASP A 1 69 ? -11.896 4.895 2.984 1.00 96.69 69 ASP A C 1
ATOM 549 O O . ASP A 1 69 ? -12.688 4.567 3.859 1.00 96.69 69 ASP A O 1
ATOM 553 N N . TYR A 1 70 ? -10.848 4.134 2.662 1.00 96.94 70 TYR A N 1
ATOM 554 C CA . TYR A 1 70 ? -10.625 2.808 3.225 1.00 96.94 70 TYR A CA 1
ATOM 555 C C . TYR A 1 70 ? -10.576 2.819 4.760 1.00 96.94 70 TYR A C 1
ATOM 557 O O . TYR A 1 70 ? -11.307 2.068 5.399 1.00 96.94 70 TYR A O 1
ATOM 565 N N . LEU A 1 71 ? -9.779 3.701 5.378 1.00 95.94 71 LEU A N 1
ATOM 566 C CA . LEU A 1 71 ? -9.726 3.823 6.842 1.00 95.94 71 LEU A CA 1
ATOM 567 C C . LEU A 1 71 ? -11.077 4.215 7.453 1.00 95.94 71 LEU A C 1
ATOM 569 O O . LEU A 1 71 ? -11.442 3.703 8.512 1.00 95.94 71 LEU A O 1
ATOM 573 N N . THR A 1 72 ? -11.815 5.102 6.784 1.00 96.44 72 THR A N 1
ATOM 574 C CA . THR A 1 72 ? -13.153 5.521 7.213 1.00 96.44 72 THR A CA 1
ATOM 575 C C . THR A 1 72 ? -14.106 4.328 7.226 1.00 96.44 72 THR A C 1
ATOM 577 O O . THR A 1 72 ? -14.801 4.100 8.217 1.00 96.44 72 THR A O 1
ATOM 580 N N . GLU A 1 73 ? -14.090 3.518 6.170 1.00 96.12 73 GLU A N 1
ATOM 581 C CA . GLU A 1 73 ? -14.948 2.342 6.054 1.00 96.12 73 GLU A CA 1
ATOM 582 C C . GLU A 1 73 ? -14.576 1.236 7.040 1.00 96.12 73 GLU A C 1
ATOM 584 O O . GLU A 1 73 ? -15.466 0.656 7.668 1.00 96.12 73 GLU A O 1
ATOM 589 N N . LEU A 1 74 ? -13.280 1.010 7.279 1.00 95.19 74 LEU A N 1
ATOM 590 C CA . LEU A 1 74 ? -12.819 0.104 8.334 1.00 95.19 74 LEU A CA 1
ATOM 591 C C . LEU A 1 74 ? -13.326 0.524 9.720 1.00 95.19 74 LEU A C 1
A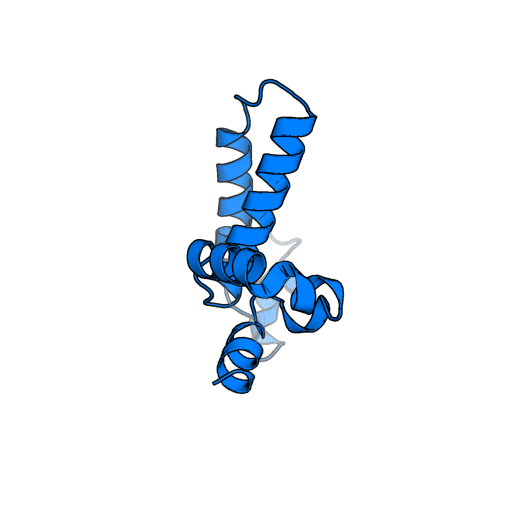TOM 593 O O . LEU A 1 74 ? -13.691 -0.329 10.531 1.00 95.19 74 LEU A O 1
ATOM 597 N N . GLN A 1 75 ? -13.346 1.830 10.004 1.00 95.94 75 GLN A N 1
ATOM 598 C CA . GLN A 1 75 ? -13.827 2.347 11.283 1.00 95.94 75 GLN A CA 1
ATOM 599 C C . GLN A 1 75 ? -15.348 2.201 11.421 1.00 95.94 75 GLN A C 1
ATOM 601 O O . GLN A 1 75 ? -15.823 1.802 12.486 1.00 95.94 75 GLN A O 1
ATOM 606 N N . ARG A 1 76 ? -16.106 2.479 10.352 1.00 96.56 76 ARG A N 1
ATOM 607 C CA . ARG A 1 76 ? -17.571 2.324 10.320 1.00 96.56 76 ARG A CA 1
ATOM 608 C C . ARG A 1 76 ? -18.000 0.867 10.508 1.00 96.56 76 ARG A C 1
ATOM 610 O O . ARG A 1 76 ? -18.926 0.601 11.269 1.00 96.56 76 ARG A O 1
ATOM 617 N N . HIS A 1 77 ? -17.270 -0.071 9.909 1.00 95.44 77 HIS A N 1
ATOM 618 C CA . HIS A 1 77 ? -17.599 -1.500 9.908 1.00 95.44 77 HIS A CA 1
ATOM 619 C C . HIS A 1 77 ? -16.680 -2.318 10.827 1.00 95.44 77 HIS A C 1
ATOM 621 O O . HIS A 1 77 ? -16.396 -3.496 10.594 1.00 95.44 77 HIS A O 1
ATOM 627 N N . ALA A 1 78 ? -16.217 -1.714 11.927 1.00 95.25 78 ALA A N 1
ATOM 628 C CA . ALA A 1 78 ? -15.245 -2.320 12.837 1.00 95.25 78 ALA A CA 1
ATOM 629 C C . ALA A 1 78 ? -15.711 -3.650 13.466 1.00 95.25 78 ALA A C 1
ATOM 631 O O . ALA A 1 78 ? -14.888 -4.422 13.968 1.00 95.25 78 ALA A O 1
ATOM 632 N N . LYS A 1 79 ? -17.024 -3.921 13.508 1.00 95.12 79 LYS A N 1
ATOM 633 C CA . LYS A 1 79 ? -17.572 -5.197 13.997 1.00 95.12 79 LYS A CA 1
ATOM 634 C C . LYS A 1 79 ? -17.418 -6.298 12.943 1.00 95.12 79 LYS A C 1
ATOM 636 O O . LYS A 1 79 ? -16.898 -7.360 13.272 1.00 95.12 79 LYS A O 1
ATOM 641 N N . GLN A 1 80 ? -17.806 -6.022 11.701 1.00 93.31 80 GLN A N 1
ATOM 642 C CA . GLN A 1 80 ? -17.674 -6.918 10.551 1.00 93.31 80 GLN A CA 1
ATOM 643 C C . GLN A 1 80 ? -16.195 -7.207 10.259 1.00 93.31 80 GLN A C 1
ATOM 645 O O . GLN A 1 80 ? -15.807 -8.364 10.105 1.00 93.31 80 GLN A O 1
ATOM 650 N N . LEU A 1 81 ? -15.350 -6.171 10.301 1.00 94.19 81 LEU A N 1
ATOM 651 C CA . LEU A 1 81 ? -13.896 -6.287 10.175 1.00 94.19 81 LEU A CA 1
ATOM 652 C C . LEU A 1 81 ? -13.309 -7.279 11.186 1.00 94.19 81 LEU A C 1
ATOM 654 O O . LEU A 1 81 ? -12.507 -8.129 10.817 1.00 94.19 81 LEU A O 1
ATOM 658 N N . ARG A 1 82 ? -13.717 -7.195 12.460 1.00 95.19 82 ARG A N 1
ATOM 659 C CA . ARG A 1 82 ? -13.239 -8.111 13.513 1.00 95.19 82 ARG A CA 1
ATOM 660 C C . ARG A 1 82 ? -13.651 -9.562 13.272 1.00 95.19 82 ARG A C 1
ATOM 662 O O . ARG A 1 82 ? -12.931 -10.460 13.691 1.00 95.19 82 ARG A O 1
ATOM 669 N N . GLN A 1 83 ? -14.795 -9.786 12.631 1.00 95.50 83 GLN A N 1
ATOM 670 C CA . GLN A 1 83 ? -15.300 -11.125 12.328 1.00 95.50 83 GLN A CA 1
ATOM 671 C C . GLN A 1 83 ? -14.620 -11.729 11.094 1.00 95.50 83 GLN A C 1
ATOM 673 O O . GLN A 1 83 ? -14.308 -12.917 11.100 1.00 95.50 83 GLN A O 1
ATOM 678 N N . ALA A 1 84 ? -14.365 -10.924 10.058 1.00 94.62 84 ALA A N 1
ATOM 679 C CA . ALA A 1 84 ? -13.792 -11.391 8.797 1.00 94.62 84 ALA A CA 1
ATOM 680 C C . ALA A 1 84 ? -12.725 -10.430 8.228 1.00 94.62 84 ALA A C 1
ATOM 682 O O . ALA A 1 84 ? -12.948 -9.822 7.182 1.00 94.62 84 ALA A O 1
ATOM 683 N N . PRO A 1 85 ? -11.529 -10.316 8.840 1.00 94.12 85 PRO A N 1
ATOM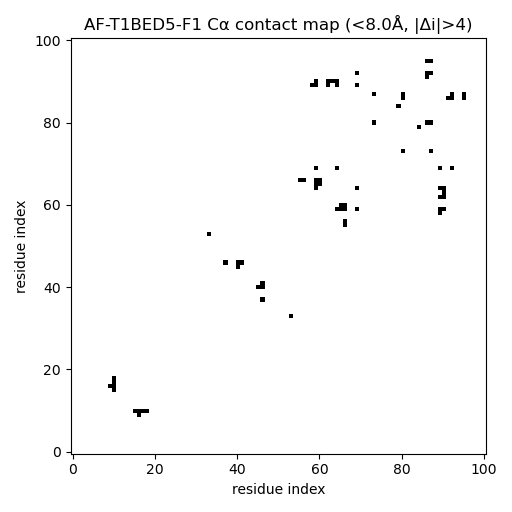 684 C CA . PRO A 1 85 ? -10.517 -9.340 8.420 1.00 94.12 85 PRO A CA 1
ATOM 685 C C . PRO A 1 85 ? -10.090 -9.461 6.954 1.00 94.12 85 PRO A C 1
ATOM 687 O O . PRO A 1 85 ? -9.899 -8.461 6.269 1.00 94.12 85 PRO A O 1
ATOM 690 N N . ALA A 1 86 ? -9.990 -10.693 6.446 1.00 95.31 86 ALA A N 1
ATOM 691 C CA . ALA A 1 86 ? -9.575 -10.963 5.071 1.00 95.31 86 ALA A CA 1
ATOM 692 C C . ALA A 1 86 ? -10.555 -10.422 4.011 1.00 95.31 86 ALA A C 1
ATOM 694 O O . ALA A 1 86 ? -10.158 -10.227 2.863 1.00 95.31 86 ALA A O 1
ATOM 695 N N . ALA A 1 87 ? -11.816 -10.174 4.378 1.00 95.00 87 ALA A N 1
ATOM 696 C CA . ALA A 1 87 ? -12.832 -9.612 3.488 1.00 95.00 87 ALA A CA 1
ATOM 697 C C . ALA A 1 87 ? -12.763 -8.076 3.383 1.00 95.00 87 ALA A C 1
ATOM 699 O O . ALA A 1 87 ? -13.358 -7.490 2.483 1.00 95.00 87 ALA A O 1
ATOM 700 N N . TRP A 1 88 ? -12.022 -7.434 4.286 1.00 95.81 88 TRP A N 1
ATOM 701 C CA . TRP A 1 88 ? -11.919 -5.982 4.413 1.00 95.81 88 TRP A CA 1
ATOM 702 C C . TRP A 1 88 ? -10.541 -5.465 4.003 1.00 95.81 88 TRP A C 1
ATOM 704 O O . TRP A 1 88 ? -10.095 -4.444 4.505 1.00 95.81 88 TRP A O 1
ATOM 714 N N . MET A 1 89 ? -9.845 -6.162 3.107 1.00 95.81 89 MET A N 1
ATOM 715 C CA . MET A 1 89 ? -8.558 -5.718 2.578 1.00 95.81 89 MET A CA 1
ATOM 716 C C . MET A 1 89 ? -8.752 -4.623 1.512 1.00 95.81 89 MET A C 1
ATOM 718 O O . MET A 1 89 ? -9.833 -4.500 0.924 1.00 95.81 89 MET A O 1
ATOM 722 N N . PRO A 1 90 ? -7.707 -3.844 1.172 1.00 96.12 90 PRO A N 1
ATOM 723 C CA . PRO A 1 90 ? -7.835 -2.729 0.228 1.00 96.12 90 PRO A CA 1
ATOM 724 C C . PRO A 1 90 ? -8.344 -3.115 -1.171 1.00 96.12 90 PRO A C 1
ATOM 726 O O . PRO A 1 90 ? -8.879 -2.269 -1.881 1.00 96.12 90 PRO A O 1
ATOM 729 N N . TRP A 1 91 ? -8.200 -4.380 -1.573 1.00 95.00 91 TRP A N 1
ATOM 730 C CA . TRP A 1 91 ? -8.645 -4.901 -2.872 1.00 95.00 91 TRP A CA 1
ATOM 731 C C . TRP A 1 91 ? -10.068 -5.475 -2.886 1.00 95.00 91 TRP A C 1
ATOM 733 O O . TRP A 1 91 ? -10.584 -5.746 -3.966 1.00 95.00 91 TRP A O 1
ATOM 743 N N . ASN A 1 92 ? -10.711 -5.688 -1.733 1.00 94.94 92 ASN A N 1
ATOM 744 C CA . ASN A 1 92 ? -12.028 -6.338 -1.669 1.00 94.94 92 ASN A CA 1
ATOM 745 C C . ASN A 1 92 ? -13.053 -5.656 -0.748 1.00 94.94 92 ASN A C 1
ATOM 747 O O . ASN A 1 92 ? -14.236 -5.963 -0.876 1.00 94.94 92 ASN A O 1
ATOM 751 N N . TYR A 1 93 ? -12.664 -4.680 0.083 1.00 94.50 93 TYR A N 1
ATOM 752 C CA . TYR A 1 93 ? -13.599 -3.990 0.988 1.00 94.50 93 TYR A CA 1
ATOM 753 C C . TYR A 1 93 ? -14.808 -3.372 0.262 1.00 94.50 93 TYR A C 1
ATOM 755 O O . TYR A 1 93 ? -15.921 -3.403 0.774 1.00 94.50 93 TYR A O 1
ATOM 763 N N . ARG A 1 94 ? -14.627 -2.881 -0.973 1.00 94.25 94 ARG A N 1
ATOM 764 C CA . ARG A 1 94 ? -15.712 -2.298 -1.785 1.00 94.25 94 ARG A CA 1
ATOM 765 C C . ARG A 1 94 ? -16.837 -3.288 -2.090 1.00 94.25 94 ARG A C 1
ATOM 767 O O . ARG A 1 94 ? -17.987 -2.878 -2.172 1.00 94.25 94 ARG A O 1
ATOM 774 N N . ALA A 1 95 ? -16.518 -4.574 -2.237 1.00 93.50 95 ALA A N 1
ATOM 775 C CA . ALA A 1 95 ? -17.529 -5.607 -2.440 1.00 93.50 95 ALA A CA 1
ATOM 776 C C . ALA A 1 95 ? -18.363 -5.837 -1.170 1.00 93.50 95 ALA A C 1
ATOM 778 O O . ALA A 1 95 ? -19.545 -6.149 -1.269 1.00 93.50 95 ALA A O 1
ATOM 779 N N . MET A 1 96 ? -17.773 -5.642 0.017 1.00 92.19 96 MET A N 1
ATOM 780 C CA . MET A 1 96 ? -18.507 -5.721 1.285 1.00 92.19 96 MET A CA 1
ATOM 781 C C . MET A 1 96 ? -19.508 -4.575 1.418 1.00 92.19 96 MET A C 1
ATOM 7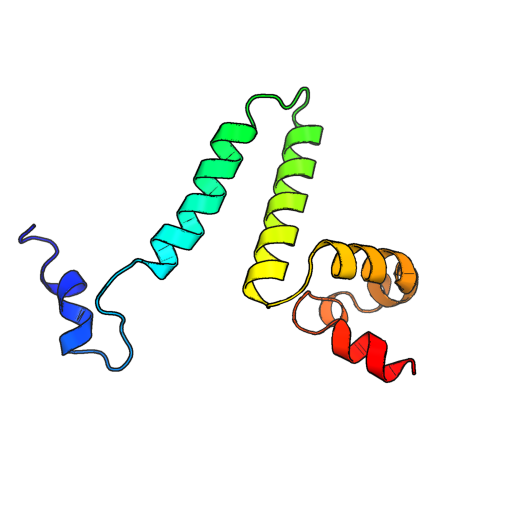83 O O . MET A 1 96 ? -20.650 -4.820 1.782 1.00 92.19 96 MET A O 1
ATOM 787 N N . LEU A 1 97 ? -19.119 -3.360 1.021 1.00 91.62 97 LEU A N 1
ATOM 788 C CA . LEU A 1 97 ? -20.018 -2.198 1.025 1.00 91.62 97 LEU A CA 1
ATOM 789 C C . LEU A 1 97 ? -21.227 -2.397 0.099 1.00 91.62 97 LEU A C 1
ATOM 791 O O . LEU A 1 97 ? -22.344 -2.016 0.432 1.00 91.62 97 LEU A O 1
ATOM 795 N N . GLN A 1 98 ? -21.008 -3.021 -1.060 1.00 89.00 98 GLN A N 1
ATOM 796 C CA . GLN A 1 98 ? -22.072 -3.313 -2.024 1.00 89.00 98 GLN A CA 1
ATOM 797 C C . GLN A 1 98 ? -23.023 -4.419 -1.555 1.00 89.00 98 GLN A C 1
ATOM 799 O O . GLN A 1 98 ? -24.181 -4.406 -1.941 1.00 89.00 98 GLN A O 1
ATOM 804 N N . ALA A 1 99 ? -22.552 -5.369 -0.743 1.00 81.69 99 ALA A N 1
ATOM 805 C CA . ALA A 1 99 ? -23.383 -6.452 -0.214 1.00 81.69 99 ALA A CA 1
ATOM 806 C C . ALA A 1 99 ? -24.311 -6.006 0.933 1.00 81.69 99 ALA A C 1
ATOM 808 O O . ALA A 1 99 ? -25.225 -6.741 1.299 1.00 81.69 99 ALA A O 1
ATOM 809 N N . GLU A 1 100 ? -24.055 -4.833 1.516 1.00 66.31 100 GLU A N 1
ATOM 810 C CA . GLU A 1 100 ? -24.826 -4.254 2.624 1.00 66.31 100 GLU A CA 1
ATOM 811 C C . GLU A 1 100 ? -25.883 -3.237 2.136 1.00 66.31 100 GLU A C 1
ATOM 813 O O . GLU A 1 100 ? -26.684 -2.765 2.942 1.00 66.31 100 GLU A O 1
ATOM 818 N N . THR A 1 101 ? -25.903 -2.927 0.828 1.00 53.97 101 THR A N 1
ATOM 819 C CA . THR A 1 101 ? -26.887 -2.046 0.163 1.00 53.97 101 THR A CA 1
ATOM 820 C C . THR A 1 101 ? -27.960 -2.862 -0.551 1.00 53.97 101 THR A C 1
ATOM 822 O O . THR A 1 101 ? -29.147 -2.479 -0.456 1.00 53.97 101 THR A O 1
#

pLDDT: mean 91.53, std 6.43, range [53.97, 96.94]